Protein AF-A0A126RRU2-F1 (afdb_monomer_lite)

Structure (mmCIF, N/CA/C/O backbone):
data_AF-A0A126RRU2-F1
#
_entry.id   AF-A0A126RRU2-F1
#
loop_
_atom_site.group_PDB
_atom_site.id
_atom_site.type_symbol
_atom_site.label_atom_id
_atom_site.label_alt_id
_atom_site.label_comp_id
_atom_site.label_asym_id
_atom_site.label_entity_id
_atom_site.label_seq_id
_atom_site.pdbx_PDB_ins_code
_atom_site.Cartn_x
_atom_site.Cartn_y
_atom_site.Cartn_z
_atom_site.occupancy
_atom_site.B_iso_or_equiv
_atom_site.auth_seq_id
_atom_site.auth_comp_id
_atom_site.auth_asym_id
_atom_site.auth_atom_id
_atom_site.pdbx_PDB_model_num
ATOM 1 N N . MET A 1 1 ? 5.640 -4.423 -21.431 1.00 87.31 1 MET A N 1
ATOM 2 C CA . MET A 1 1 ? 5.434 -3.485 -20.296 1.00 87.31 1 MET A CA 1
ATOM 3 C C . MET A 1 1 ? 5.802 -4.149 -18.976 1.00 87.31 1 MET A C 1
ATOM 5 O O . MET A 1 1 ? 6.622 -3.590 -18.266 1.00 87.31 1 MET A O 1
ATOM 9 N N . ILE A 1 2 ? 5.256 -5.334 -18.665 1.00 95.50 2 ILE A N 1
ATOM 10 C CA . ILE A 1 2 ? 5.613 -6.082 -17.446 1.00 95.50 2 ILE A CA 1
ATOM 11 C C . ILE A 1 2 ? 7.110 -6.420 -17.418 1.00 95.50 2 ILE A C 1
ATOM 13 O O . ILE A 1 2 ? 7.758 -6.148 -16.418 1.00 95.50 2 ILE A O 1
ATOM 17 N N . ASP A 1 3 ? 7.687 -6.888 -18.526 1.00 97.81 3 ASP A N 1
ATOM 18 C CA . ASP A 1 3 ? 9.118 -7.239 -18.574 1.00 97.81 3 ASP A CA 1
ATOM 19 C C . ASP A 1 3 ? 10.028 -6.047 -18.245 1.00 97.81 3 ASP A C 1
ATOM 21 O O . ASP A 1 3 ? 10.960 -6.175 -17.461 1.00 97.81 3 ASP A O 1
ATOM 25 N N . ALA A 1 4 ? 9.683 -4.852 -18.735 1.00 97.75 4 ALA A N 1
ATOM 26 C CA . ALA A 1 4 ? 10.408 -3.624 -18.411 1.00 97.75 4 ALA A CA 1
ATOM 27 C C . ALA A 1 4 ? 10.302 -3.247 -16.921 1.00 97.75 4 ALA A C 1
ATOM 29 O O . ALA A 1 4 ? 11.244 -2.698 -16.362 1.00 97.75 4 ALA A O 1
ATOM 30 N N . MET A 1 5 ? 9.180 -3.545 -16.255 1.00 97.75 5 MET A N 1
ATOM 31 C CA . MET A 1 5 ? 9.046 -3.373 -14.801 1.00 97.75 5 MET A CA 1
ATOM 32 C C . MET A 1 5 ? 9.867 -4.408 -14.021 1.00 97.75 5 MET A C 1
ATOM 34 O O . MET A 1 5 ? 10.365 -4.088 -12.945 1.00 97.75 5 MET A O 1
ATOM 38 N N . MET A 1 6 ? 10.025 -5.624 -14.557 1.00 97.25 6 MET A N 1
ATOM 39 C CA . MET A 1 6 ? 10.884 -6.659 -13.969 1.00 97.25 6 MET A CA 1
ATOM 40 C C . MET A 1 6 ? 12.369 -6.310 -14.117 1.00 97.25 6 MET A C 1
ATOM 42 O O . MET A 1 6 ? 13.139 -6.505 -13.180 1.00 97.25 6 MET A O 1
ATOM 46 N N . GLU A 1 7 ? 12.760 -5.757 -15.266 1.00 98.31 7 GLU A N 1
ATOM 47 C CA . GLU A 1 7 ? 14.124 -5.294 -15.540 1.00 98.31 7 GLU A CA 1
ATOM 48 C C . GLU A 1 7 ? 14.457 -3.989 -14.797 1.00 98.31 7 GLU A C 1
ATOM 50 O O . GLU A 1 7 ? 15.576 -3.795 -14.318 1.00 98.31 7 GLU A O 1
ATOM 55 N N . HIS A 1 8 ? 13.466 -3.110 -14.622 1.00 98.06 8 HIS A N 1
ATOM 56 C CA . HIS A 1 8 ? 13.608 -1.830 -13.934 1.00 98.06 8 HIS A CA 1
ATOM 57 C C . HIS A 1 8 ? 12.529 -1.646 -12.847 1.00 98.06 8 HIS A C 1
ATOM 59 O O . HIS A 1 8 ? 11.555 -0.914 -13.055 1.00 98.06 8 HIS A O 1
ATOM 65 N N . PRO A 1 9 ? 12.715 -2.216 -11.637 1.00 96.81 9 PRO A N 1
ATOM 66 C CA . PRO A 1 9 ? 11.711 -2.188 -10.563 1.00 96.81 9 PRO A CA 1
ATOM 67 C C . PRO A 1 9 ? 11.261 -0.794 -10.111 1.00 96.81 9 PRO A C 1
ATOM 69 O O . PRO A 1 9 ? 10.178 -0.643 -9.550 1.00 96.81 9 PRO A O 1
ATOM 72 N N . ILE A 1 10 ? 12.058 0.249 -10.373 1.00 97.12 10 ILE A N 1
ATOM 73 C CA . ILE A 1 10 ? 11.688 1.645 -10.092 1.00 97.12 10 ILE A CA 1
ATOM 74 C C . ILE A 1 10 ? 10.426 2.093 -10.846 1.00 97.12 10 ILE A C 1
ATOM 76 O O . ILE A 1 10 ? 9.750 3.023 -10.413 1.00 97.12 10 ILE A O 1
ATOM 80 N N . LEU A 1 11 ? 10.089 1.417 -11.948 1.00 96.94 11 LEU A N 1
ATOM 81 C CA . LEU A 1 11 ? 8.889 1.679 -12.739 1.00 96.94 11 LEU A CA 1
ATOM 82 C C . LEU A 1 11 ? 7.607 1.156 -12.074 1.00 96.94 11 LEU A C 1
ATOM 84 O O . LEU A 1 11 ? 6.506 1.511 -12.499 1.00 96.94 11 LEU A O 1
ATOM 88 N N . ILE A 1 12 ? 7.720 0.323 -11.036 1.00 96.38 12 ILE A N 1
ATOM 89 C CA . ILE A 1 12 ? 6.568 -0.179 -10.290 1.00 96.38 12 ILE A CA 1
ATOM 90 C C . ILE A 1 12 ? 6.098 0.910 -9.319 1.00 96.38 12 ILE A C 1
ATOM 92 O O . ILE A 1 12 ? 6.784 1.267 -8.358 1.00 96.38 12 ILE A O 1
ATO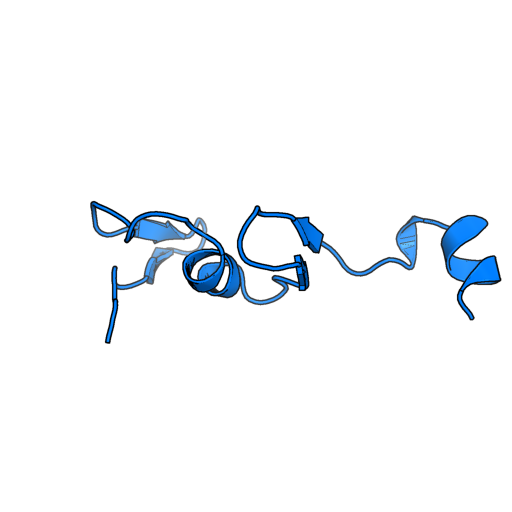M 96 N N . ASN A 1 13 ? 4.892 1.430 -9.557 1.00 95.88 13 ASN A N 1
ATOM 97 C CA . ASN A 1 13 ? 4.257 2.386 -8.655 1.00 95.88 13 ASN A CA 1
ATOM 98 C C . ASN A 1 13 ? 4.104 1.791 -7.247 1.00 95.88 13 ASN A C 1
ATOM 100 O O . ASN A 1 13 ? 3.686 0.648 -7.080 1.00 95.88 13 ASN A O 1
ATOM 104 N N . ARG A 1 14 ? 4.409 2.599 -6.228 1.00 96.44 14 ARG A N 1
ATOM 105 C CA . ARG A 1 14 ? 4.460 2.175 -4.821 1.00 96.44 14 ARG A CA 1
ATOM 106 C C . ARG A 1 14 ? 3.620 3.072 -3.903 1.00 96.44 14 ARG A C 1
ATOM 108 O O . ARG A 1 14 ? 3.508 4.266 -4.214 1.00 96.44 14 ARG A O 1
ATOM 115 N N . PRO A 1 15 ? 3.105 2.540 -2.776 1.00 96.94 15 PRO A N 1
ATOM 116 C CA . PRO A 1 15 ? 3.188 1.137 -2.334 1.00 96.94 15 PRO A CA 1
ATOM 117 C C . PRO A 1 15 ? 2.115 0.220 -2.955 1.00 96.94 15 PRO A C 1
ATOM 119 O O . PRO A 1 15 ? 0.950 0.599 -3.060 1.00 96.94 15 PRO A O 1
ATOM 122 N N . LEU A 1 16 ? 2.505 -1.009 -3.313 1.00 97.00 16 LEU A N 1
ATOM 123 C CA . LEU A 1 16 ? 1.579 -2.130 -3.515 1.00 97.00 16 LEU A CA 1
ATOM 124 C C . LEU A 1 16 ? 1.418 -2.854 -2.177 1.00 97.00 16 LEU A C 1
ATOM 126 O O . LEU A 1 16 ? 2.415 -3.260 -1.582 1.00 97.00 16 LEU A O 1
ATOM 130 N N . VAL A 1 17 ? 0.185 -3.003 -1.700 1.00 97.12 17 VAL A N 1
ATOM 131 C CA . VAL A 1 17 ? -0.113 -3.655 -0.420 1.00 97.12 17 VAL A CA 1
ATOM 132 C C . VAL A 1 17 ? -0.898 -4.934 -0.672 1.00 97.12 17 VAL A C 1
ATOM 134 O O . VAL A 1 17 ? -1.877 -4.933 -1.417 1.00 97.12 17 VAL A O 1
ATOM 137 N N . VAL A 1 18 ? -0.455 -6.019 -0.038 1.00 97.19 18 VAL A N 1
ATOM 138 C CA . VAL A 1 18 ? -1.065 -7.350 -0.110 1.00 97.19 18 VAL A CA 1
ATOM 139 C C . VAL A 1 18 ? -1.666 -7.681 1.253 1.00 97.19 18 VAL A C 1
ATOM 141 O O . VAL A 1 18 ? -0.971 -7.595 2.265 1.00 97.19 18 VAL A O 1
ATOM 144 N N . SER A 1 19 ? -2.937 -8.080 1.290 1.00 95.69 19 SER A N 1
ATOM 145 C CA . SER A 1 19 ? -3.577 -8.649 2.478 1.00 95.69 19 SER A CA 1
ATOM 146 C C . SER A 1 19 ? -4.364 -9.913 2.131 1.00 95.69 19 SER A C 1
ATOM 148 O O . SER A 1 19 ? -4.484 -10.290 0.967 1.00 95.69 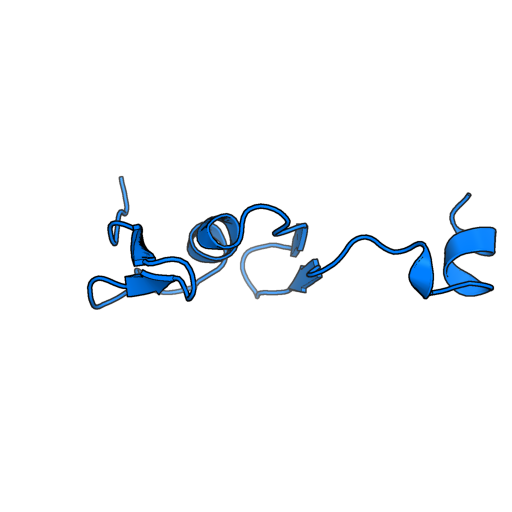19 SER A O 1
ATOM 150 N N . GLN A 1 20 ? -4.915 -10.577 3.150 1.00 95.56 20 GLN A N 1
ATOM 151 C CA . GLN A 1 20 ? -5.799 -11.730 2.948 1.00 95.56 20 GLN A CA 1
ATOM 152 C C . GLN A 1 20 ? -7.107 -11.364 2.224 1.00 95.56 20 GLN A C 1
ATOM 154 O O . GLN A 1 20 ? -7.752 -12.247 1.670 1.00 95.56 20 GLN A O 1
ATOM 159 N N . LEU A 1 21 ? -7.509 -10.086 2.236 1.00 93.56 21 LEU A N 1
ATOM 160 C CA . LEU A 1 21 ? -8.755 -9.629 1.618 1.00 93.56 21 LEU A CA 1
ATOM 161 C C . LEU A 1 21 ? -8.574 -9.320 0.130 1.00 93.56 21 LEU A C 1
ATOM 163 O O . LEU A 1 21 ? -9.430 -9.669 -0.677 1.00 93.56 21 LEU A O 1
ATOM 167 N N . SER A 1 22 ? -7.490 -8.626 -0.232 1.00 95.19 22 SER A N 1
ATOM 168 C CA . SER A 1 22 ? -7.167 -8.267 -1.619 1.00 95.19 22 SER A CA 1
ATOM 169 C C . SER A 1 22 ? -5.762 -7.652 -1.740 1.00 95.19 22 SER A C 1
ATOM 171 O O . SER A 1 22 ? -5.015 -7.546 -0.764 1.00 95.19 22 SER A O 1
ATOM 173 N N . VAL A 1 23 ? -5.399 -7.248 -2.961 1.00 96.88 23 VAL A N 1
ATOM 174 C CA . VAL A 1 23 ? -4.162 -6.523 -3.287 1.00 96.88 23 VAL A CA 1
ATOM 175 C C . VAL A 1 23 ? -4.523 -5.188 -3.934 1.00 96.88 23 VAL A C 1
ATOM 177 O O . VAL A 1 23 ? -5.373 -5.153 -4.824 1.00 96.88 23 VAL A O 1
ATOM 180 N N . LYS A 1 24 ? -3.877 -4.089 -3.523 1.00 96.31 24 LYS A N 1
ATOM 181 C CA . LYS A 1 24 ? -4.153 -2.745 -4.068 1.00 96.31 24 LYS A CA 1
ATOM 182 C C . LYS A 1 24 ? -2.892 -1.887 -4.169 1.00 96.31 24 LYS A C 1
ATOM 184 O O . LYS A 1 24 ? -1.965 -2.009 -3.371 1.00 96.31 24 LYS A O 1
ATOM 189 N N . LEU A 1 25 ? -2.886 -0.986 -5.152 1.00 97.12 25 LEU A N 1
ATOM 190 C CA . LEU A 1 25 ? -1.914 0.099 -5.266 1.00 97.12 25 LEU A CA 1
ATOM 191 C C . LEU A 1 25 ? -2.384 1.297 -4.428 1.0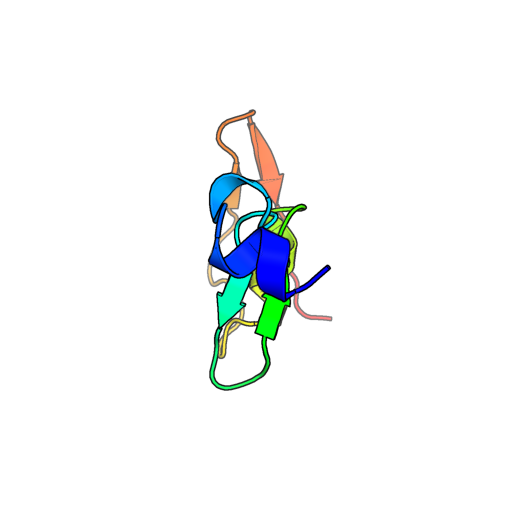0 97.12 25 LEU A C 1
ATOM 193 O O . LEU A 1 25 ? -3.298 2.020 -4.822 1.00 97.12 25 LEU A O 1
ATOM 197 N N . CYS A 1 26 ? -1.742 1.530 -3.288 1.00 95.81 26 CYS A N 1
ATOM 198 C CA . CYS A 1 26 ? -2.140 2.550 -2.318 1.00 95.81 26 CYS A CA 1
ATOM 199 C C . CYS A 1 26 ? -1.384 3.868 -2.541 1.00 95.81 26 CYS A C 1
ATOM 201 O O . CYS A 1 26 ? -0.663 4.340 -1.665 1.00 95.81 26 CYS A O 1
ATOM 203 N N . ARG A 1 27 ? -1.517 4.459 -3.742 1.00 94.44 27 ARG A N 1
ATOM 204 C CA . ARG A 1 27 ? -0.923 5.782 -4.050 1.00 94.44 27 ARG A CA 1
ATOM 205 C C . ARG A 1 27 ? -1.536 6.905 -3.218 1.00 94.44 27 ARG A C 1
ATOM 207 O O . ARG A 1 27 ? -0.819 7.820 -2.837 1.00 94.44 27 ARG A O 1
ATOM 214 N N . SER A 1 28 ? -2.830 6.803 -2.935 1.00 90.25 28 SER A N 1
ATOM 215 C CA . SER A 1 28 ? -3.450 7.456 -1.786 1.00 90.25 28 SER A CA 1
ATOM 216 C C . SER A 1 28 ? -3.264 6.498 -0.607 1.00 90.25 28 SER A C 1
ATOM 218 O O . SER A 1 28 ? -3.630 5.321 -0.690 1.00 90.25 28 SER A O 1
ATOM 220 N N . SER A 1 29 ? -2.576 6.956 0.437 1.00 90.44 29 SER A N 1
ATOM 221 C CA . SER A 1 29 ? -2.116 6.082 1.519 1.00 90.44 29 SER A CA 1
ATOM 222 C C . SER A 1 29 ? -3.278 5.529 2.343 1.00 90.44 29 SER A C 1
ATOM 224 O O . SER A 1 29 ? -3.222 4.385 2.787 1.00 90.44 29 SER A O 1
ATOM 226 N N . GLU A 1 30 ? -4.377 6.272 2.464 1.00 91.31 30 GLU A N 1
ATOM 227 C CA . GLU A 1 30 ? -5.612 5.856 3.130 1.00 91.31 30 GLU A CA 1
ATOM 228 C C . GLU A 1 30 ? -6.335 4.702 2.419 1.00 91.31 30 GLU A C 1
ATOM 230 O O . GLU A 1 30 ? -7.114 3.993 3.053 1.00 91.31 30 GLU A O 1
ATOM 235 N N . ALA A 1 31 ? -6.024 4.420 1.147 1.00 91.38 31 ALA A N 1
ATOM 236 C CA . ALA A 1 31 ? -6.567 3.262 0.431 1.00 91.38 31 ALA A CA 1
ATOM 237 C C . ALA A 1 31 ? -6.177 1.915 1.067 1.00 91.38 31 ALA A C 1
ATOM 239 O O . ALA A 1 31 ? -6.805 0.897 0.774 1.00 91.38 31 ALA A O 1
ATOM 240 N N . VAL A 1 32 ? -5.155 1.900 1.933 1.00 92.75 32 VAL A N 1
ATOM 241 C CA . VAL A 1 32 ? -4.764 0.718 2.708 1.00 92.75 32 VAL A CA 1
ATOM 242 C C . VAL A 1 32 ? -5.837 0.294 3.713 1.00 92.75 32 VAL A C 1
ATOM 244 O O . VAL A 1 32 ? -5.902 -0.881 4.062 1.00 92.75 32 VAL A O 1
ATOM 24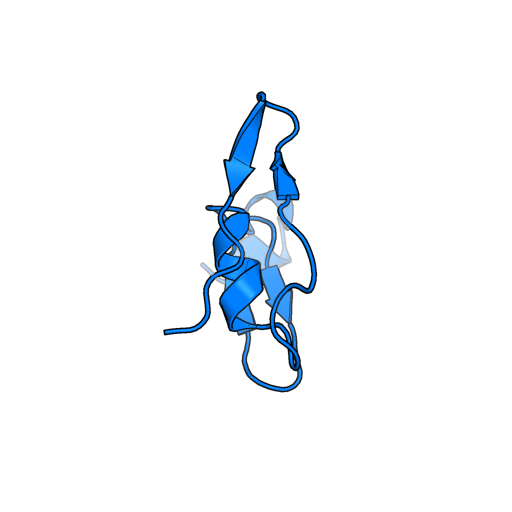7 N N . LEU A 1 33 ? -6.699 1.216 4.156 1.00 91.88 33 LEU A N 1
ATOM 248 C CA . LEU A 1 33 ? -7.722 0.944 5.168 1.00 91.88 33 LEU A CA 1
ATOM 249 C C . LEU A 1 33 ? -8.753 -0.091 4.694 1.00 91.88 33 LEU A C 1
ATOM 251 O O . LEU A 1 33 ? -9.243 -0.871 5.508 1.00 91.88 33 LEU A O 1
ATOM 255 N N . ASP A 1 34 ? -9.006 -0.165 3.384 1.00 89.75 34 ASP A N 1
ATOM 256 C CA . ASP A 1 34 ? -9.881 -1.175 2.771 1.00 89.75 34 ASP A CA 1
ATOM 257 C C . ASP A 1 34 ? -9.300 -2.598 2.859 1.00 89.75 34 ASP A C 1
ATOM 259 O O . ASP A 1 34 ? -10.027 -3.584 2.750 1.00 89.75 34 ASP A O 1
ATOM 263 N N . LEU A 1 35 ? -7.978 -2.718 3.020 1.00 92.31 35 LEU A N 1
ATOM 264 C CA . LEU A 1 35 ? -7.261 -3.994 3.040 1.00 92.31 35 LEU A CA 1
ATOM 265 C C . LEU A 1 35 ? -7.097 -4.566 4.449 1.00 92.31 35 LEU A C 1
ATOM 267 O O . LEU A 1 35 ? -6.681 -5.722 4.580 1.00 92.31 35 LEU A O 1
ATOM 271 N N . LEU A 1 36 ? -7.373 -3.775 5.489 1.00 90.56 36 LEU A N 1
ATOM 272 C CA . LEU A 1 36 ? -7.192 -4.191 6.874 1.00 90.56 36 LEU A CA 1
ATOM 273 C C . LEU A 1 36 ? -8.313 -5.161 7.294 1.00 90.56 36 LEU A C 1
ATOM 275 O O . LEU A 1 36 ? -9.495 -4.881 7.070 1.00 90.56 36 LEU A O 1
ATOM 279 N N . PRO A 1 37 ? -7.980 -6.294 7.946 1.00 89.62 37 PRO A N 1
ATOM 280 C CA . PRO A 1 37 ? -8.982 -7.270 8.385 1.00 89.62 37 PRO A CA 1
ATOM 281 C C . PRO A 1 37 ? -9.955 -6.669 9.410 1.00 89.62 37 PRO A C 1
ATOM 283 O O . PRO A 1 37 ? -11.154 -6.964 9.399 1.00 89.62 37 PRO A O 1
ATOM 286 N N . SER A 1 38 ? -9.444 -5.760 10.238 1.00 89.12 38 SER A N 1
ATOM 287 C CA . SER A 1 38 ? -10.199 -5.011 11.235 1.00 89.12 38 SER A CA 1
ATOM 288 C C . SER A 1 38 ? -10.219 -3.523 10.881 1.00 89.12 38 SER A C 1
ATOM 290 O O . SER A 1 38 ? -9.261 -3.033 10.280 1.00 89.12 38 SER A O 1
ATOM 292 N N . PRO A 1 39 ? -11.277 -2.784 11.261 1.00 86.31 39 PRO A N 1
ATOM 293 C CA . PRO A 1 39 ? -11.296 -1.335 11.116 1.00 86.31 39 PRO A CA 1
ATOM 294 C C . PRO A 1 39 ? -10.129 -0.701 11.870 1.00 86.31 39 PRO A C 1
ATOM 296 O O . PRO A 1 39 ? -9.696 -1.212 12.904 1.00 86.31 39 PRO A O 1
ATOM 299 N N . GLN A 1 40 ? -9.669 0.446 11.383 1.00 86.19 40 GLN A N 1
ATOM 300 C CA . GLN A 1 40 ? -8.689 1.241 12.106 1.00 86.19 40 GLN A CA 1
ATOM 301 C C . GLN A 1 40 ? -9.269 1.675 13.460 1.00 86.19 40 GLN A C 1
ATOM 303 O O . GLN A 1 40 ? -10.298 2.344 13.517 1.00 86.19 40 GLN A O 1
ATOM 308 N N . SER A 1 41 ? -8.604 1.295 14.550 1.00 81.19 41 SER A N 1
ATOM 309 C CA . SER A 1 41 ? -9.151 1.449 15.906 1.00 81.19 41 SER A CA 1
ATOM 310 C C . SER A 1 41 ? -9.091 2.878 16.455 1.00 81.19 41 SER A C 1
ATOM 312 O O . SER A 1 41 ? -9.758 3.176 17.442 1.00 81.19 41 SER A O 1
ATOM 314 N N . ALA A 1 42 ? -8.288 3.759 15.853 1.00 84.88 42 ALA A N 1
ATOM 315 C CA . ALA A 1 42 ? -8.089 5.130 16.314 1.00 84.88 42 ALA A CA 1
ATOM 316 C C . ALA A 1 42 ? -7.893 6.102 15.137 1.00 84.88 42 ALA A C 1
ATOM 318 O O . ALA A 1 42 ? -7.392 5.689 14.087 1.00 84.88 42 ALA A O 1
ATOM 319 N N . PRO A 1 43 ? -8.241 7.393 15.295 1.00 87.12 43 PRO A N 1
ATOM 320 C CA . PRO A 1 43 ? -7.910 8.418 14.310 1.00 87.12 43 PRO A CA 1
ATOM 321 C C . PRO A 1 43 ? -6.421 8.391 13.951 1.00 87.12 43 PRO A C 1
ATOM 323 O O . PRO A 1 43 ? -5.573 8.177 14.818 1.00 87.12 43 PRO A O 1
ATOM 326 N N . PHE A 1 44 ? -6.108 8.615 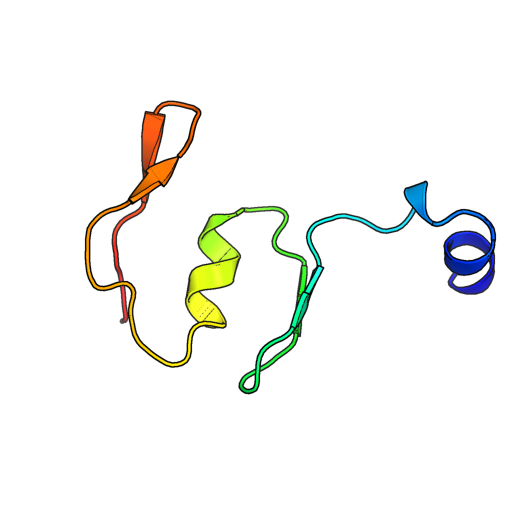12.678 1.00 89.12 44 PHE A N 1
ATOM 327 C CA . PHE A 1 44 ? -4.737 8.646 12.179 1.00 89.12 44 PHE A CA 1
ATOM 328 C C . PHE A 1 44 ? -4.475 9.974 11.469 1.00 89.12 44 PHE A C 1
ATOM 330 O O . PHE A 1 44 ? -5.343 10.477 10.757 1.00 89.12 44 PHE A O 1
ATOM 337 N N . VAL A 1 45 ? -3.286 10.538 11.668 1.00 92.94 45 VAL A N 1
ATOM 338 C CA . VAL A 1 45 ? -2.837 11.771 11.014 1.00 92.94 45 VAL A CA 1
ATOM 339 C C . VAL A 1 45 ? -1.607 11.429 10.187 1.00 92.94 45 VAL A C 1
ATOM 341 O O . VAL A 1 45 ? -0.671 10.811 10.697 1.00 92.94 45 VAL A O 1
ATOM 344 N N . LYS A 1 46 ? -1.637 11.789 8.906 1.00 92.50 46 LYS A N 1
ATOM 345 C CA . LYS A 1 46 ? -0.513 11.611 7.986 1.00 92.50 46 LYS A CA 1
ATOM 346 C C . LYS A 1 46 ? 0.644 12.545 8.355 1.00 92.50 46 LYS A C 1
ATOM 348 O O . LYS A 1 46 ? 0.492 13.488 9.126 1.00 92.50 46 LYS A O 1
ATOM 353 N N . GLU A 1 47 ? 1.807 12.297 7.762 1.00 93.88 47 GLU A N 1
ATOM 354 C CA . GLU A 1 47 ? 3.018 13.101 7.993 1.00 93.88 47 GLU A CA 1
ATOM 355 C C . GLU A 1 47 ? 2.874 14.566 7.547 1.00 93.88 47 GLU A C 1
ATOM 357 O O . GLU A 1 47 ? 3.544 15.442 8.085 1.00 93.88 47 GLU A O 1
ATOM 362 N N . ASP A 1 48 ? 1.976 14.849 6.601 1.00 93.44 48 ASP A N 1
ATOM 363 C CA . ASP A 1 48 ? 1.643 16.199 6.131 1.00 93.44 48 ASP A CA 1
ATOM 364 C C . ASP A 1 48 ? 0.578 16.910 6.993 1.00 93.44 48 ASP A C 1
ATOM 366 O O . ASP A 1 48 ? 0.197 18.044 6.703 1.00 93.44 48 ASP A O 1
ATOM 370 N N . GLY A 1 49 ? 0.108 16.267 8.067 1.00 93.62 49 GLY A N 1
ATOM 371 C CA . GLY A 1 49 ? -0.908 16.799 8.972 1.00 93.62 49 GLY A CA 1
ATOM 372 C C . GLY A 1 49 ? -2.351 16.507 8.553 1.00 93.62 49 GLY A C 1
ATOM 373 O O . GLY A 1 49 ? -3.277 16.899 9.267 1.00 93.62 49 GLY A O 1
ATOM 374 N N . GLU A 1 50 ? -2.583 15.803 7.442 1.00 92.25 50 GLU A N 1
ATOM 375 C CA . GLU A 1 50 ? -3.933 15.418 7.031 1.00 92.25 50 GLU A CA 1
ATOM 376 C C . GLU A 1 50 ? -4.529 14.381 7.999 1.00 92.25 50 GLU A C 1
ATOM 378 O O . GLU A 1 50 ? -3.988 13.289 8.199 1.00 92.25 50 GLU A O 1
ATOM 383 N N . ALA A 1 51 ? -5.683 14.702 8.588 1.00 92.12 51 ALA A N 1
ATOM 384 C CA . ALA A 1 51 ? -6.416 13.784 9.451 1.00 92.12 51 ALA A CA 1
ATOM 385 C C . ALA A 1 51 ? -7.270 12.804 8.628 1.00 92.12 51 ALA A C 1
ATOM 387 O O . ALA A 1 51 ? -8.252 13.190 7.989 1.00 92.12 51 ALA A O 1
ATOM 388 N N . VAL A 1 52 ? -6.953 11.513 8.718 1.00 88.69 52 VAL A N 1
ATOM 389 C CA . VAL A 1 52 ? -7.701 10.422 8.088 1.00 88.69 52 VAL A CA 1
ATOM 390 C C . VAL A 1 52 ? -8.702 9.858 9.089 1.00 88.69 52 VAL A C 1
ATOM 392 O O . VAL A 1 52 ? -8.349 9.359 10.162 1.00 88.69 52 VAL A O 1
ATOM 395 N N . LYS A 1 53 ? -9.988 9.924 8.740 1.00 79.12 53 LYS A N 1
ATOM 396 C CA . LYS A 1 53 ? -11.054 9.379 9.585 1.00 79.12 53 LYS A CA 1
ATOM 397 C C . LYS A 1 53 ? -11.036 7.855 9.525 1.00 79.12 53 LYS A C 1
ATOM 399 O O . LYS A 1 53 ? -11.161 7.280 8.445 1.00 79.12 53 LYS A O 1
ATOM 404 N N . ALA A 1 54 ? -10.98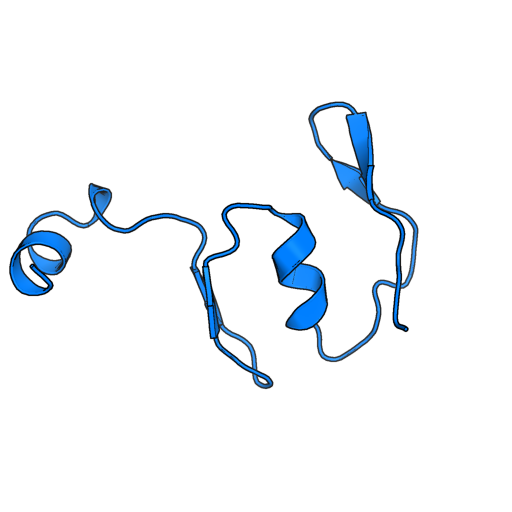0 7.211 10.690 1.00 64.44 54 ALA A N 1
ATOM 405 C CA . ALA A 1 54 ? -11.275 5.791 10.821 1.00 64.44 54 ALA A CA 1
ATOM 406 C C . ALA A 1 54 ? -12.735 5.562 10.409 1.00 64.44 54 ALA A C 1
ATOM 408 O O . ALA A 1 54 ? -13.656 5.867 11.161 1.00 64.44 54 ALA A O 1
ATOM 409 N N . THR A 1 55 ? -12.959 5.106 9.181 1.00 56.50 55 THR A N 1
ATOM 410 C CA . THR A 1 55 ? -14.306 4.866 8.663 1.00 56.50 55 THR A CA 1
ATOM 411 C C . THR A 1 55 ? -14.394 3.418 8.211 1.00 56.50 55 THR A C 1
ATOM 413 O O . THR A 1 55 ? -13.654 3.007 7.323 1.00 56.50 55 THR A O 1
ATOM 416 N N . ARG A 1 56 ? -15.335 2.658 8.776 1.00 57.38 56 ARG A N 1
ATOM 417 C CA . ARG A 1 56 ? -16.102 1.696 7.980 1.00 57.38 56 ARG A CA 1
ATOM 418 C C . ARG A 1 56 ? -17.480 2.315 7.769 1.00 57.38 56 ARG A C 1
ATOM 420 O O . ARG A 1 56 ? -18.090 2.771 8.734 1.00 57.38 56 ARG A O 1
ATOM 427 N N . ARG A 1 57 ? -17.914 2.395 6.512 1.00 52.66 57 ARG A N 1
ATOM 428 C CA . ARG A 1 57 ? -19.348 2.359 6.217 1.00 52.66 57 ARG A CA 1
ATOM 429 C C . ARG A 1 57 ? -19.850 0.943 6.463 1.00 52.66 57 ARG A C 1
ATOM 431 O O . ARG A 1 57 ? -19.033 0.011 6.283 1.00 52.66 57 ARG A O 1
#

Sequence (57 aa):
MIDAMMEHPILINRPLVVSQLSVKLCRSSEAVLDLLPSPQSAPFVKEDGEAVKATRR

Radius of gyration: 14.25 Å; chains: 1; bounding box: 34×28×37 Å

pLDDT: mean 90.56, std 10.02, range [52.66, 98.31]

Foldseek 3Di:
DVVVCVVPVVPDQDDWDDAPVGIDHPPPVCVCQVRDPDFDPDWDADPVRDTDDRDDD

Secondary structure (DSSP, 8-state):
-HHHHHH-GGGS-S-EEE-SS-EEE-SSGGGGGGG-SS--SS-EE-TTSPEEP----